Protein AF-A0A9E0JVX2-F1 (afdb_monomer_lite)

pLDDT: mean 90.37, std 6.13, range [65.62, 98.0]

Secondary structure (DSSP, 8-state):
-HHHHHHHHHHTT--HHHHHHHHHHHHHHHHHHHHHHHHH-SS-TT-BTTB--HHHHHHHHHHHHHHHHHHHHHTTSGGGHHHHHHHHHHHHTHHHHHHHHHHHHHHHHHHH-GGGGGSHHHHHHHHHHHHHHHHHHHHHHHT-HHHHHHHHHHT-

Foldseek 3Di:
DVVVVLVVCVVVVHDLVVSLVVLQVQLVVLLVQLCVCCVPDPDNQCPDPVDHHSSVVSNVSSVVSVVVSVVSVVVVPPVCVVVVVVVVVCVVCVVVLVVLLCVCVVVVCVVVPVVVVVDVVVVVVCVVVSVVSSVVVSVVQVVPPVSVVVVVVVVD

Radius of gyration: 19.61 Å; chains: 1; bounding box: 51×36×51 Å

Sequence (156 aa):
IVGALIGRAFLRGNALGAVVKKMLVAALLLGASGGLIVFLSKTNQFGDFYRMYPGATFLCIAIDLLWIGMFMLFAKFGVFQKTLDYLTFWSKNITLIYLVQWVLIGFGMVILGYRQLDNSWIVLALIPVFFALSYFATKKLLRSPRFMSVFAWFTR

Structure (mmCIF, N/CA/C/O backbone):
data_AF-A0A9E0JVX2-F1
#
_entry.id   AF-A0A9E0JVX2-F1
#
loop_
_atom_site.group_PDB
_atom_site.id
_atom_site.type_symbol
_atom_site.label_atom_id
_atom_site.label_alt_id
_atom_site.label_comp_id
_atom_site.label_asym_id
_atom_site.label_entity_id
_atom_site.label_seq_id
_atom_site.pdbx_PDB_ins_code
_atom_site.Cartn_x
_atom_site.Cartn_y
_atom_site.Cartn_z
_atom_site.occupancy
_atom_site.B_iso_or_equiv
_atom_site.auth_seq_id
_atom_site.auth_comp_id
_atom_site.auth_asym_id
_atom_site.auth_atom_id
_atom_site.pdbx_PDB_model_num
ATOM 1 N N . ILE A 1 1 ? 0.784 -11.413 8.028 1.00 76.38 1 ILE A N 1
ATOM 2 C CA . ILE A 1 1 ? 0.849 -11.644 9.500 1.00 76.38 1 ILE A CA 1
ATOM 3 C C . ILE A 1 1 ? 0.579 -10.359 10.289 1.00 76.38 1 ILE A C 1
ATOM 5 O O . ILE A 1 1 ? -0.370 -10.342 11.063 1.00 76.38 1 ILE A O 1
ATOM 9 N N . VAL A 1 2 ? 1.335 -9.276 10.065 1.00 84.50 2 VAL A N 1
ATOM 10 C CA . VAL A 1 2 ? 1.193 -7.994 10.795 1.00 84.50 2 VAL A CA 1
ATOM 11 C C . VAL A 1 2 ? -0.242 -7.445 10.784 1.00 84.50 2 VAL A C 1
ATOM 13 O O . VAL A 1 2 ? -0.797 -7.168 11.843 1.00 84.50 2 VAL A O 1
ATOM 16 N N . GLY A 1 3 ? -0.899 -7.398 9.619 1.00 83.88 3 GLY A N 1
ATOM 17 C CA . GLY A 1 3 ? -2.298 -6.955 9.521 1.00 83.88 3 GLY A CA 1
ATOM 18 C C . GLY A 1 3 ? -3.280 -7.788 10.358 1.00 83.88 3 GLY A C 1
ATOM 19 O O . GLY A 1 3 ? -4.187 -7.239 10.978 1.00 83.88 3 GLY A O 1
ATOM 20 N N . ALA A 1 4 ? -3.064 -9.103 10.470 1.00 86.44 4 ALA A N 1
ATOM 21 C CA . ALA A 1 4 ? -3.895 -9.969 11.308 1.00 86.44 4 ALA A CA 1
ATOM 22 C C . ALA A 1 4 ? -3.682 -9.699 12.808 1.00 86.44 4 ALA A C 1
ATOM 24 O O . ALA A 1 4 ? -4.635 -9.760 13.583 1.00 86.44 4 ALA A O 1
ATOM 25 N N . LEU A 1 5 ? -2.456 -9.364 13.226 1.00 89.50 5 LEU A N 1
ATOM 26 C CA . LEU A 1 5 ? -2.162 -8.973 14.610 1.00 89.50 5 LEU A CA 1
ATOM 27 C C . LEU A 1 5 ? -2.857 -7.659 14.977 1.00 89.50 5 LEU A C 1
ATOM 29 O O . LEU A 1 5 ? -3.474 -7.568 16.038 1.00 89.50 5 LEU A O 1
ATOM 33 N N . ILE A 1 6 ? -2.810 -6.676 14.075 1.00 90.62 6 ILE A N 1
ATOM 34 C CA . ILE A 1 6 ? -3.522 -5.402 14.214 1.00 90.62 6 ILE A CA 1
ATOM 35 C C . ILE A 1 6 ? -5.034 -5.648 14.320 1.00 90.62 6 ILE A C 1
ATOM 37 O O . ILE A 1 6 ? -5.665 -5.184 15.267 1.00 90.62 6 ILE A O 1
ATOM 41 N N . GLY A 1 7 ? -5.612 -6.437 13.408 1.00 88.44 7 GLY A N 1
ATOM 42 C CA . GLY A 1 7 ? -7.041 -6.772 13.436 1.00 88.44 7 GLY A CA 1
ATOM 43 C C . GLY A 1 7 ? -7.461 -7.463 14.737 1.00 88.44 7 GLY A C 1
ATOM 44 O O . GLY A 1 7 ? -8.443 -7.071 15.367 1.00 88.44 7 GLY A O 1
ATOM 45 N N . ARG A 1 8 ? -6.668 -8.432 15.214 1.00 91.50 8 ARG A N 1
ATOM 46 C CA . ARG A 1 8 ? -6.895 -9.089 16.513 1.00 91.50 8 ARG A CA 1
ATOM 47 C C . ARG A 1 8 ? -6.818 -8.115 17.688 1.00 91.50 8 ARG A C 1
ATOM 49 O O . ARG A 1 8 ? -7.543 -8.302 18.661 1.00 91.50 8 ARG A O 1
ATOM 56 N N . ALA A 1 9 ? -5.963 -7.095 17.628 1.00 90.88 9 ALA A N 1
ATOM 57 C CA . ALA A 1 9 ? -5.877 -6.090 18.683 1.00 90.88 9 ALA A CA 1
ATOM 58 C C . ALA A 1 9 ? -7.189 -5.301 18.819 1.00 90.88 9 ALA A C 1
ATOM 60 O O . ALA A 1 9 ? -7.625 -5.073 19.946 1.00 90.88 9 ALA A O 1
ATOM 61 N N . PHE A 1 10 ? -7.834 -4.953 17.703 1.00 91.25 10 PHE A N 1
ATOM 62 C CA . PHE A 1 10 ? -9.143 -4.294 17.709 1.00 91.25 10 PHE A CA 1
ATOM 63 C C . PHE A 1 10 ? -10.277 -5.230 18.138 1.00 91.25 10 PHE A C 1
ATOM 65 O O . PHE A 1 10 ? -11.109 -4.827 18.944 1.00 91.25 10 PHE A O 1
ATOM 72 N N . LEU A 1 11 ? -10.275 -6.494 17.694 1.00 92.00 11 LEU A N 1
ATOM 73 C CA . LEU A 1 11 ? -11.264 -7.492 18.140 1.00 92.00 11 LEU A CA 1
ATOM 74 C C . LEU A 1 11 ? -11.226 -7.738 19.657 1.00 92.00 11 LEU A C 1
ATOM 76 O O . LEU A 1 11 ? -12.233 -8.101 20.249 1.00 92.00 11 LEU A O 1
ATOM 80 N N . ARG A 1 12 ? -10.071 -7.518 20.294 1.00 92.56 12 ARG A N 1
ATOM 81 C CA . ARG A 1 12 ? -9.895 -7.596 21.753 1.00 92.56 12 ARG A CA 1
ATOM 82 C C . ARG A 1 12 ? -10.302 -6.317 22.499 1.00 92.56 12 ARG A C 1
ATOM 84 O O . ARG A 1 12 ? -10.052 -6.223 23.694 1.00 92.56 12 ARG A O 1
ATOM 91 N N . GLY A 1 13 ? -10.872 -5.326 21.813 1.00 90.75 13 GLY A N 1
ATOM 92 C CA . GLY A 1 13 ? -11.338 -4.079 22.425 1.00 90.75 13 GLY A CA 1
ATOM 93 C C . GLY A 1 13 ? -10.238 -3.058 22.730 1.00 90.75 13 GLY A C 1
ATOM 94 O O . GLY A 1 13 ? -10.481 -2.110 23.473 1.00 90.75 13 GLY A O 1
ATOM 95 N N . ASN A 1 14 ? -9.026 -3.206 22.176 1.00 91.25 14 ASN A N 1
ATOM 96 C CA . ASN A 1 14 ? -7.987 -2.195 22.383 1.00 91.25 14 ASN A CA 1
ATOM 97 C C . ASN A 1 14 ? -8.388 -0.864 21.734 1.00 91.25 14 ASN A C 1
ATOM 99 O O . ASN A 1 14 ? -8.723 -0.813 20.549 1.00 91.25 14 ASN A O 1
ATOM 103 N N . ALA A 1 15 ? -8.255 0.227 22.490 1.00 91.94 15 ALA A N 1
ATOM 104 C CA . ALA A 1 15 ? -8.472 1.570 21.972 1.00 91.94 15 ALA A CA 1
ATOM 105 C C . ALA A 1 15 ? -7.497 1.898 20.828 1.00 91.94 15 ALA A C 1
ATOM 107 O O . ALA A 1 15 ? -6.312 1.552 20.876 1.00 91.94 15 ALA A O 1
ATOM 108 N N . LEU A 1 16 ? -7.978 2.651 19.836 1.00 90.94 16 LEU A N 1
ATOM 109 C CA . LEU A 1 16 ? -7.204 3.048 18.656 1.00 90.94 16 LEU A CA 1
ATOM 110 C C . LEU A 1 16 ? -5.848 3.677 19.011 1.00 90.94 16 LEU A C 1
ATOM 112 O O . LEU A 1 16 ? -4.826 3.302 18.442 1.00 90.94 16 LEU A O 1
ATOM 116 N N . GLY A 1 17 ? -5.818 4.584 19.993 1.00 92.81 17 GLY A N 1
ATOM 117 C CA . GLY A 1 17 ? -4.574 5.221 20.439 1.00 92.81 17 GLY A CA 1
ATOM 118 C C . GLY A 1 17 ? -3.543 4.220 20.973 1.00 92.81 17 GLY A C 1
ATOM 119 O O . GLY A 1 17 ? -2.355 4.350 20.688 1.00 92.81 17 GLY A O 1
ATOM 120 N N . ALA A 1 18 ? -3.987 3.179 21.683 1.00 93.75 18 ALA A N 1
ATOM 121 C CA . ALA A 1 18 ? -3.103 2.137 22.198 1.00 93.75 18 ALA A CA 1
ATOM 122 C C . ALA A 1 18 ? -2.536 1.258 21.072 1.00 93.75 18 ALA A C 1
ATOM 124 O O . ALA A 1 18 ? -1.360 0.893 21.114 1.00 93.75 18 ALA A O 1
ATOM 125 N N . VAL A 1 19 ? -3.346 0.941 20.055 1.00 94.56 19 VAL A N 1
ATOM 126 C CA . VAL A 1 19 ? -2.899 0.175 18.881 1.00 94.56 19 VAL A CA 1
ATOM 127 C C . VAL A 1 19 ? -1.876 0.975 18.074 1.00 94.56 19 VAL A C 1
ATOM 129 O O . VAL A 1 19 ? -0.781 0.472 17.834 1.00 94.56 19 VAL A O 1
ATOM 132 N N . VAL A 1 20 ? -2.172 2.238 17.748 1.00 94.94 20 VAL A N 1
ATOM 133 C CA . VAL A 1 20 ? -1.246 3.107 16.998 1.00 94.94 20 VAL A CA 1
ATOM 134 C C . VAL A 1 20 ? 0.059 3.323 17.768 1.00 94.94 20 VAL A C 1
ATOM 136 O O . VAL A 1 20 ? 1.130 3.235 17.175 1.00 94.94 20 VAL A O 1
ATOM 139 N N . LYS A 1 21 ? 0.010 3.516 19.095 1.00 95.31 21 LYS A N 1
ATOM 140 C CA . LYS A 1 21 ? 1.224 3.627 19.921 1.00 95.31 21 LYS A CA 1
ATOM 141 C C . LYS A 1 21 ? 2.090 2.368 19.832 1.00 95.31 21 LYS A C 1
ATOM 143 O O . LYS A 1 21 ? 3.299 2.476 19.654 1.00 95.31 21 LYS A O 1
ATOM 148 N N . LYS A 1 22 ? 1.489 1.175 19.924 1.00 94.75 22 LYS A N 1
ATOM 149 C CA . LYS A 1 22 ? 2.216 -0.099 19.776 1.00 94.75 22 LYS A CA 1
ATOM 150 C C . LYS A 1 22 ? 2.823 -0.246 18.381 1.00 94.75 22 LYS A C 1
ATOM 152 O O . LYS A 1 22 ? 3.966 -0.677 18.273 1.00 94.75 22 LYS A O 1
ATOM 157 N N . MET A 1 23 ? 2.085 0.135 17.338 1.00 96.00 23 MET A N 1
ATOM 158 C CA . MET A 1 23 ? 2.583 0.121 15.961 1.00 96.00 23 MET A CA 1
ATOM 159 C C . MET A 1 23 ? 3.767 1.071 15.778 1.00 96.00 23 MET A C 1
ATOM 161 O O . MET A 1 23 ? 4.760 0.666 15.188 1.00 96.00 23 MET A O 1
ATOM 165 N N . LEU A 1 24 ? 3.699 2.286 16.331 1.00 96.69 24 LEU A N 1
ATOM 166 C CA . LEU A 1 24 ? 4.794 3.255 16.276 1.00 96.69 24 LEU A CA 1
ATOM 167 C C . LEU A 1 24 ? 6.045 2.730 16.987 1.00 96.69 24 LEU A C 1
ATOM 169 O O . LEU A 1 24 ? 7.131 2.773 16.422 1.00 96.69 24 LEU A O 1
ATOM 173 N N . VAL A 1 25 ? 5.898 2.189 18.200 1.00 97.19 25 VAL A N 1
ATOM 174 C CA . VAL A 1 25 ? 7.027 1.598 18.938 1.00 97.19 25 VAL A CA 1
ATOM 175 C C . VAL A 1 25 ? 7.639 0.437 18.153 1.00 97.19 25 VAL A C 1
ATOM 177 O O . VAL A 1 25 ? 8.854 0.389 17.986 1.00 97.19 25 VAL A O 1
ATOM 180 N N . ALA A 1 26 ? 6.814 -0.469 17.623 1.00 96.62 26 ALA A N 1
ATOM 181 C CA . ALA A 1 26 ? 7.292 -1.578 16.803 1.00 96.62 26 ALA A CA 1
ATOM 182 C C . ALA A 1 26 ? 7.997 -1.089 15.528 1.00 96.62 26 ALA A C 1
ATOM 184 O O . ALA A 1 26 ? 9.056 -1.609 15.191 1.00 96.62 26 ALA A O 1
ATOM 185 N N . ALA A 1 27 ? 7.462 -0.066 14.857 1.00 97.44 27 ALA A N 1
ATOM 186 C CA . ALA A 1 27 ? 8.079 0.522 13.676 1.00 97.44 27 ALA A CA 1
ATOM 187 C C . ALA A 1 27 ? 9.435 1.163 13.984 1.00 97.44 27 ALA A C 1
ATOM 189 O O . ALA A 1 27 ? 10.370 0.981 13.217 1.00 97.44 27 ALA A O 1
ATOM 190 N N . LEU A 1 28 ? 9.575 1.865 15.111 1.00 97.94 28 LEU A N 1
ATOM 191 C CA . LEU A 1 28 ? 10.854 2.452 15.517 1.00 97.94 28 LEU A CA 1
ATOM 192 C C . LEU A 1 28 ? 11.891 1.373 15.847 1.00 97.94 28 LEU A C 1
ATOM 194 O O . LEU A 1 28 ? 13.029 1.467 15.397 1.00 97.94 28 LEU A O 1
ATOM 198 N N . LEU A 1 29 ? 11.500 0.327 16.581 1.00 97.81 29 LEU A N 1
ATOM 199 C CA . LEU A 1 29 ? 12.401 -0.776 16.925 1.00 97.81 29 LEU A CA 1
ATOM 200 C C . LEU A 1 29 ? 12.837 -1.569 15.685 1.00 97.81 29 LEU A C 1
ATOM 202 O O . LEU A 1 29 ? 14.025 -1.840 15.508 1.00 97.81 29 LEU A O 1
ATOM 206 N N . LEU A 1 30 ? 11.893 -1.916 14.808 1.00 97.56 30 LEU A N 1
ATOM 207 C CA . LEU A 1 30 ? 12.180 -2.616 13.553 1.00 97.56 30 LEU A CA 1
ATOM 208 C C . LEU A 1 30 ? 12.946 -1.724 12.575 1.00 97.56 30 LEU A C 1
ATOM 210 O O . LEU A 1 30 ? 13.872 -2.187 11.926 1.00 97.56 30 LEU A O 1
ATOM 214 N N . GLY A 1 31 ? 12.617 -0.438 12.510 1.00 98.00 31 GLY A N 1
ATOM 215 C CA . GLY A 1 31 ? 13.304 0.529 11.663 1.00 98.00 31 GLY A CA 1
ATOM 216 C C . GLY A 1 31 ? 14.756 0.730 12.088 1.00 98.00 31 GLY A C 1
ATOM 217 O O . GLY A 1 31 ? 15.653 0.650 11.255 1.00 98.00 31 GLY A O 1
ATOM 218 N N . ALA A 1 32 ? 15.002 0.916 13.388 1.00 98.00 32 ALA A N 1
ATOM 219 C CA . ALA A 1 32 ? 16.350 1.058 13.931 1.00 98.00 32 ALA A CA 1
ATOM 220 C C . ALA A 1 32 ? 17.173 -0.226 13.756 1.00 98.00 32 ALA A C 1
ATOM 222 O O . ALA A 1 32 ? 18.299 -0.170 13.267 1.00 98.00 32 ALA A O 1
ATOM 223 N N . SER A 1 33 ? 16.611 -1.388 14.105 1.00 97.81 33 SER A N 1
ATOM 224 C CA . SER A 1 33 ? 17.308 -2.673 13.941 1.00 97.81 33 SER A CA 1
ATOM 225 C C . SER A 1 33 ? 17.541 -3.025 12.470 1.00 97.81 33 SER A C 1
ATOM 227 O O . SER A 1 33 ? 18.649 -3.408 12.107 1.00 97.81 33 SER A O 1
ATOM 229 N N . GLY A 1 34 ? 16.543 -2.835 11.607 1.00 97.06 34 GLY A N 1
ATOM 230 C CA . GLY A 1 34 ? 16.656 -3.032 10.165 1.00 97.06 34 GLY A CA 1
ATOM 231 C C . GLY A 1 34 ? 17.697 -2.108 9.543 1.00 97.06 34 GLY A C 1
ATOM 232 O O . GLY A 1 34 ? 18.583 -2.575 8.834 1.00 97.06 34 GLY A O 1
ATOM 233 N N . GLY A 1 35 ? 17.654 -0.817 9.879 1.00 97.12 35 GLY A N 1
ATOM 234 C CA . GLY A 1 35 ? 18.628 0.175 9.425 1.00 97.12 35 GLY A CA 1
ATOM 235 C C . GLY A 1 35 ? 20.050 -0.150 9.876 1.00 97.12 35 GLY A C 1
ATOM 236 O O . GLY A 1 35 ? 20.973 -0.087 9.068 1.00 97.12 35 GLY A O 1
ATOM 237 N N . LEU A 1 36 ? 20.225 -0.584 11.127 1.00 97.50 36 LEU A N 1
ATOM 238 C CA . LEU A 1 36 ? 21.523 -1.013 11.644 1.00 97.50 36 LEU A CA 1
ATOM 239 C C . LEU A 1 36 ? 22.054 -2.247 10.900 1.00 97.50 36 LEU A C 1
ATOM 241 O O . LEU A 1 36 ? 23.221 -2.271 10.518 1.00 97.50 36 LEU A O 1
ATOM 245 N N . ILE A 1 37 ? 21.206 -3.249 10.643 1.00 96.94 37 ILE A N 1
ATOM 246 C CA . ILE A 1 37 ? 21.588 -4.440 9.867 1.00 96.94 37 ILE A CA 1
ATOM 247 C C . ILE A 1 37 ? 21.997 -4.045 8.446 1.00 96.94 37 ILE A C 1
ATOM 249 O O . ILE A 1 37 ? 23.014 -4.525 7.956 1.00 96.94 37 ILE A O 1
ATOM 253 N N . VAL A 1 38 ? 21.239 -3.163 7.787 1.00 96.19 38 VAL A N 1
ATOM 254 C CA . VAL A 1 38 ? 21.587 -2.663 6.447 1.00 96.19 38 VAL A CA 1
ATOM 255 C C . VAL A 1 38 ? 22.924 -1.932 6.460 1.00 96.19 38 VAL A C 1
ATOM 257 O O . VAL A 1 38 ? 23.745 -2.176 5.583 1.00 96.19 38 VAL A O 1
ATOM 260 N N . PHE A 1 39 ? 23.159 -1.080 7.456 1.00 96.06 39 PHE A N 1
ATOM 261 C CA . PHE A 1 39 ? 24.380 -0.286 7.553 1.00 96.06 39 PHE A CA 1
ATOM 262 C C . PHE A 1 39 ? 25.628 -1.134 7.834 1.00 96.06 39 PHE A C 1
ATOM 264 O O . PHE A 1 39 ? 26.698 -0.859 7.298 1.00 96.06 39 PHE A O 1
ATOM 271 N N . LEU A 1 40 ? 25.503 -2.167 8.672 1.00 96.38 40 LEU A N 1
ATOM 272 C CA . LEU A 1 40 ? 26.623 -3.030 9.057 1.00 96.38 40 LEU A CA 1
ATOM 273 C C . LEU A 1 40 ? 26.862 -4.192 8.086 1.00 96.38 40 LEU A C 1
ATOM 275 O O . LEU A 1 40 ? 27.934 -4.803 8.107 1.00 96.38 40 LEU A O 1
ATOM 279 N N . SER A 1 41 ? 25.873 -4.545 7.266 1.00 93.06 41 SER A N 1
ATOM 280 C CA . SER A 1 41 ? 25.986 -5.693 6.375 1.00 93.06 41 SER A CA 1
ATOM 281 C C . SER A 1 41 ? 26.832 -5.381 5.145 1.00 93.06 41 SER A C 1
ATOM 283 O O . SER A 1 41 ? 26.665 -4.364 4.480 1.00 93.06 41 SER A O 1
ATOM 285 N N . LYS A 1 42 ? 27.709 -6.324 4.785 1.00 90.50 42 LYS A N 1
ATOM 286 C CA . LYS A 1 42 ? 28.462 -6.295 3.521 1.00 90.50 42 LYS A CA 1
ATOM 287 C C . LYS A 1 42 ? 27.640 -6.802 2.332 1.00 90.50 42 LYS A C 1
ATOM 289 O O . LYS A 1 42 ? 28.081 -6.679 1.194 1.00 90.50 42 LYS A O 1
ATOM 294 N N . THR A 1 43 ? 26.480 -7.411 2.584 1.00 88.31 43 THR A N 1
ATOM 295 C CA . THR A 1 43 ? 25.587 -7.926 1.542 1.00 88.31 43 THR A CA 1
ATOM 296 C C . THR A 1 43 ? 24.408 -6.991 1.343 1.00 88.31 43 THR A C 1
ATOM 298 O O . THR A 1 43 ? 23.826 -6.491 2.310 1.00 88.31 43 THR A O 1
ATOM 301 N N . ASN A 1 44 ? 24.017 -6.791 0.082 1.00 90.25 44 ASN A N 1
ATOM 302 C CA . ASN A 1 44 ? 22.843 -5.994 -0.246 1.00 90.25 44 ASN A CA 1
ATOM 303 C C . ASN A 1 44 ? 21.588 -6.617 0.386 1.00 90.25 44 ASN A C 1
ATOM 305 O O . ASN A 1 44 ? 21.081 -7.634 -0.083 1.00 90.25 44 ASN A O 1
ATOM 309 N N . GLN A 1 45 ? 21.086 -5.988 1.449 1.00 92.31 45 GLN A N 1
ATOM 310 C CA . GLN A 1 45 ? 19.958 -6.507 2.218 1.00 92.31 45 GLN A CA 1
ATOM 311 C C . GLN A 1 45 ? 18.630 -6.445 1.458 1.00 92.31 45 GLN A C 1
ATOM 313 O O . GLN A 1 45 ? 17.726 -7.219 1.767 1.00 92.31 45 GLN A O 1
ATOM 318 N N . PHE A 1 46 ? 18.500 -5.554 0.473 1.00 89.62 46 PHE A N 1
ATOM 319 C CA . PHE A 1 46 ? 17.274 -5.440 -0.317 1.00 89.62 46 PHE A CA 1
ATOM 320 C C . PHE A 1 46 ? 17.093 -6.601 -1.296 1.00 89.62 46 PHE A C 1
ATOM 322 O O . PHE A 1 46 ? 15.957 -6.889 -1.656 1.00 89.62 46 PHE A O 1
ATOM 329 N N . GLY A 1 47 ? 18.180 -7.298 -1.651 1.00 85.88 47 GLY A N 1
ATOM 330 C CA . GLY A 1 47 ? 18.139 -8.482 -2.505 1.00 85.88 47 GLY A CA 1
ATOM 331 C C . GLY A 1 47 ? 17.371 -8.251 -3.809 1.00 85.88 47 GLY A C 1
ATOM 332 O O . GLY A 1 47 ? 17.582 -7.240 -4.482 1.00 85.88 47 GLY A O 1
ATOM 333 N N . ASP A 1 48 ? 16.496 -9.196 -4.151 1.00 81.62 48 ASP A N 1
ATOM 334 C CA . ASP A 1 48 ? 15.530 -9.094 -5.251 1.00 81.62 48 ASP A CA 1
ATOM 335 C C . ASP A 1 48 ? 14.083 -9.081 -4.715 1.00 81.62 48 ASP A C 1
ATOM 337 O O . ASP A 1 48 ? 13.844 -9.239 -3.517 1.00 81.62 48 ASP A O 1
ATOM 341 N N . PHE A 1 49 ? 13.097 -8.904 -5.602 1.00 65.62 49 PHE A N 1
ATOM 342 C CA . PHE A 1 49 ? 11.681 -8.790 -5.224 1.00 65.62 49 PHE A CA 1
ATOM 343 C C . PHE A 1 49 ? 11.148 -9.984 -4.406 1.00 65.62 49 PHE A C 1
ATOM 345 O O . PHE A 1 49 ? 10.222 -9.820 -3.614 1.00 65.62 49 PHE A O 1
ATOM 352 N N . TYR A 1 50 ? 11.721 -11.179 -4.577 1.00 72.25 50 TYR A N 1
ATOM 353 C CA . TYR A 1 50 ? 11.273 -12.402 -3.905 1.00 72.25 50 TYR A CA 1
ATOM 354 C C . TYR A 1 50 ? 12.141 -12.778 -2.702 1.00 72.25 50 TYR A C 1
ATOM 356 O O . TYR A 1 50 ? 11.747 -13.629 -1.900 1.00 72.25 50 TYR A O 1
ATOM 364 N N . ARG A 1 51 ? 13.328 -12.183 -2.576 1.00 82.38 51 ARG A N 1
ATOM 365 C CA . ARG A 1 51 ? 14.346 -12.553 -1.592 1.00 82.38 51 ARG A CA 1
ATOM 366 C C . ARG A 1 51 ? 14.908 -11.306 -0.939 1.00 82.38 51 ARG A C 1
ATOM 368 O O . ARG A 1 51 ? 16.016 -10.867 -1.236 1.00 82.38 51 ARG A O 1
ATOM 375 N N . MET A 1 52 ? 14.137 -10.770 -0.004 1.00 89.12 52 MET A N 1
ATOM 376 C CA . MET A 1 52 ? 14.577 -9.677 0.847 1.00 89.12 52 MET A CA 1
ATOM 377 C C . MET A 1 52 ? 15.214 -10.241 2.126 1.00 89.12 52 MET A C 1
ATOM 379 O O . MET A 1 52 ? 14.654 -11.127 2.774 1.00 89.12 52 MET A O 1
ATOM 383 N N . TYR A 1 53 ? 16.399 -9.752 2.492 1.00 93.38 53 TYR A N 1
ATOM 384 C CA . TYR A 1 53 ? 17.100 -10.186 3.704 1.00 93.38 53 TYR A CA 1
ATOM 385 C C . TYR A 1 53 ? 16.515 -9.504 4.955 1.00 93.38 53 TYR A C 1
ATOM 387 O O . TYR A 1 53 ? 15.739 -8.547 4.832 1.00 93.38 53 TYR A O 1
ATOM 395 N N . PRO A 1 54 ? 16.862 -9.961 6.177 1.00 93.25 54 PRO A N 1
ATOM 396 C CA . PRO A 1 54 ? 16.243 -9.464 7.406 1.00 93.25 54 PRO A CA 1
ATOM 397 C C . PRO A 1 54 ? 16.308 -7.943 7.583 1.00 93.25 54 PRO A C 1
ATOM 399 O O . PRO A 1 54 ? 15.313 -7.351 7.992 1.00 93.25 54 PRO A O 1
ATOM 402 N N . GLY A 1 55 ? 17.426 -7.298 7.219 1.00 95.06 55 GLY A N 1
ATOM 403 C CA . GLY A 1 55 ? 17.576 -5.847 7.365 1.00 95.06 55 GLY A CA 1
ATOM 404 C C . GLY A 1 55 ? 16.530 -5.059 6.575 1.00 95.06 55 GLY A C 1
ATOM 405 O O . GLY A 1 55 ? 15.795 -4.249 7.140 1.00 95.06 55 GLY A O 1
ATOM 406 N N . ALA A 1 56 ? 16.401 -5.348 5.278 1.00 94.50 56 ALA A N 1
ATOM 407 C CA . ALA A 1 56 ? 15.407 -4.696 4.431 1.00 94.50 56 ALA A CA 1
ATOM 408 C C . ALA A 1 56 ? 13.976 -5.137 4.776 1.00 94.50 56 ALA A C 1
ATOM 410 O O . ALA A 1 56 ? 13.075 -4.304 4.800 1.00 94.50 56 ALA A O 1
ATOM 411 N N . THR A 1 57 ? 13.772 -6.402 5.160 1.00 93.44 57 THR A N 1
ATOM 412 C CA . THR A 1 57 ? 12.462 -6.895 5.620 1.00 93.44 57 THR A CA 1
ATOM 413 C C . THR A 1 57 ? 11.963 -6.103 6.832 1.00 93.44 57 THR A C 1
ATOM 415 O O . THR A 1 57 ? 10.800 -5.704 6.879 1.00 93.44 57 THR A O 1
ATOM 418 N N . PHE A 1 58 ? 12.832 -5.833 7.810 1.00 95.81 58 PHE A N 1
ATOM 419 C CA . PHE A 1 58 ? 12.476 -5.048 8.994 1.00 95.81 58 PHE A CA 1
ATOM 420 C C . PHE A 1 58 ? 12.149 -3.596 8.646 1.00 95.81 58 PHE A C 1
ATOM 422 O O . PHE A 1 58 ? 11.172 -3.058 9.167 1.00 95.81 58 PHE A O 1
ATOM 429 N N . LEU A 1 59 ? 12.907 -2.986 7.730 1.00 95.56 59 LEU A N 1
ATOM 430 C CA . LEU A 1 59 ? 12.612 -1.644 7.228 1.00 95.56 59 LEU A CA 1
ATOM 431 C C . LEU A 1 59 ? 11.259 -1.585 6.508 1.00 95.56 59 LEU A C 1
ATOM 433 O O . LEU A 1 59 ? 10.477 -0.673 6.773 1.00 95.56 59 LEU A O 1
ATOM 437 N N . CYS A 1 60 ? 10.938 -2.567 5.662 1.00 93.75 60 CYS A N 1
ATOM 438 C CA . CYS A 1 60 ? 9.638 -2.644 4.994 1.00 93.75 60 CYS A CA 1
ATOM 439 C C . CYS A 1 60 ? 8.491 -2.772 5.999 1.00 93.75 60 CYS A C 1
ATOM 441 O O . CYS A 1 60 ? 7.537 -2.001 5.934 1.00 93.75 60 CYS A O 1
ATOM 443 N N . ILE A 1 61 ? 8.609 -3.665 6.988 1.00 94.56 61 ILE A N 1
ATOM 444 C CA . ILE A 1 61 ? 7.584 -3.805 8.033 1.00 94.56 61 ILE A CA 1
ATOM 445 C C . ILE A 1 61 ? 7.443 -2.507 8.842 1.00 94.56 61 ILE A C 1
ATOM 447 O O . ILE A 1 61 ? 6.327 -2.122 9.195 1.00 94.56 61 ILE A O 1
ATOM 451 N N . ALA A 1 62 ? 8.547 -1.819 9.144 1.00 96.62 62 ALA A N 1
ATOM 452 C CA . ALA A 1 62 ? 8.504 -0.534 9.834 1.00 96.62 62 ALA A CA 1
ATOM 453 C C . ALA A 1 62 ? 7.733 0.516 9.022 1.00 96.62 62 ALA A C 1
ATOM 455 O O . ALA A 1 62 ? 6.846 1.176 9.568 1.00 96.62 62 ALA A O 1
ATOM 456 N N . ILE A 1 63 ? 8.013 0.625 7.720 1.00 95.69 63 ILE A N 1
ATOM 457 C CA . ILE A 1 63 ? 7.291 1.522 6.810 1.00 95.69 63 ILE A CA 1
ATOM 458 C C . ILE A 1 63 ? 5.806 1.149 6.750 1.00 95.69 63 ILE A C 1
ATOM 460 O O . ILE A 1 63 ? 4.967 2.033 6.909 1.00 95.69 63 ILE A O 1
ATOM 464 N N . ASP A 1 64 ? 5.466 -0.134 6.615 1.00 93.62 64 ASP A N 1
ATOM 465 C CA . ASP A 1 64 ? 4.075 -0.602 6.581 1.00 93.62 64 ASP A CA 1
ATOM 466 C C . ASP A 1 64 ? 3.313 -0.222 7.858 1.00 93.62 64 ASP A C 1
ATOM 468 O O . ASP A 1 64 ? 2.176 0.250 7.805 1.00 93.62 64 ASP A O 1
ATOM 472 N N . LEU A 1 65 ? 3.935 -0.395 9.027 1.00 95.56 65 LEU A N 1
ATOM 473 C CA . LEU A 1 65 ? 3.338 -0.029 10.311 1.00 95.56 65 LEU A CA 1
ATOM 474 C C . LEU A 1 65 ? 3.094 1.480 10.421 1.00 95.56 65 LEU A C 1
ATOM 476 O O . LEU A 1 65 ? 2.020 1.886 10.875 1.00 95.56 65 LEU A O 1
ATOM 480 N N . LEU A 1 66 ? 4.053 2.306 9.995 1.00 95.56 66 LEU A N 1
ATOM 481 C CA . LEU A 1 66 ? 3.890 3.763 9.964 1.00 95.56 66 LEU A CA 1
ATOM 482 C C . LEU A 1 66 ? 2.795 4.175 8.980 1.00 95.56 66 LEU A C 1
ATOM 484 O O . LEU A 1 66 ? 1.932 4.981 9.326 1.00 95.56 66 LEU A O 1
ATOM 488 N N . TRP A 1 67 ? 2.789 3.577 7.790 1.00 92.94 67 TRP A N 1
ATOM 489 C CA . TRP A 1 67 ? 1.813 3.829 6.736 1.00 92.94 67 TRP A CA 1
ATOM 490 C C . TRP A 1 67 ? 0.391 3.514 7.205 1.00 92.94 67 TRP A C 1
ATOM 492 O O . TRP A 1 67 ? -0.493 4.371 7.159 1.00 92.94 67 TRP A O 1
ATOM 502 N N . ILE A 1 68 ? 0.171 2.314 7.747 1.00 91.19 68 ILE A N 1
ATOM 503 C CA . ILE A 1 68 ? -1.136 1.905 8.275 1.00 91.19 68 ILE A CA 1
ATOM 504 C C . ILE A 1 68 ? -1.539 2.803 9.454 1.00 91.19 68 ILE A C 1
ATOM 506 O O . ILE A 1 68 ? -2.682 3.260 9.512 1.00 91.19 68 ILE A O 1
ATOM 510 N N . GLY A 1 69 ? -0.615 3.085 10.379 1.00 93.00 69 GLY A N 1
ATOM 511 C CA . GLY A 1 69 ? -0.875 3.946 11.534 1.00 93.00 69 GLY A CA 1
ATOM 512 C C . GLY A 1 69 ? -1.294 5.361 11.126 1.00 93.00 69 GLY A C 1
ATOM 513 O O . GLY A 1 69 ? -2.257 5.899 11.673 1.00 93.00 69 GLY A O 1
ATOM 514 N N . MET A 1 70 ? -0.635 5.931 10.115 1.00 92.50 70 MET A N 1
ATOM 515 C CA . MET A 1 70 ? -0.979 7.227 9.530 1.00 92.50 70 MET A CA 1
ATOM 516 C C . MET A 1 70 ? -2.410 7.230 8.977 1.00 92.50 70 MET A C 1
ATOM 518 O O . MET A 1 70 ? -3.198 8.103 9.342 1.00 92.50 70 MET A O 1
ATOM 522 N N . PHE A 1 71 ? -2.799 6.231 8.177 1.00 90.12 71 PHE A N 1
ATOM 523 C CA . PHE A 1 71 ? -4.165 6.162 7.637 1.00 90.12 71 PHE A CA 1
ATOM 524 C C . PHE A 1 71 ? -5.234 5.943 8.708 1.00 90.12 71 PHE A C 1
ATOM 526 O O . PHE A 1 71 ? -6.327 6.499 8.607 1.00 90.12 71 PHE A O 1
ATOM 533 N N . MET A 1 72 ? -4.921 5.198 9.768 1.00 90.12 72 MET A N 1
ATOM 534 C CA . MET A 1 72 ? -5.819 5.060 10.915 1.00 90.12 72 MET A CA 1
ATOM 535 C C . MET A 1 72 ? -6.043 6.381 11.658 1.00 90.12 72 MET A C 1
ATOM 537 O O . MET A 1 72 ? -7.136 6.622 12.171 1.00 90.12 72 MET A O 1
ATOM 541 N N . LEU A 1 73 ? -5.025 7.242 11.729 1.00 91.00 73 LEU A N 1
ATOM 542 C 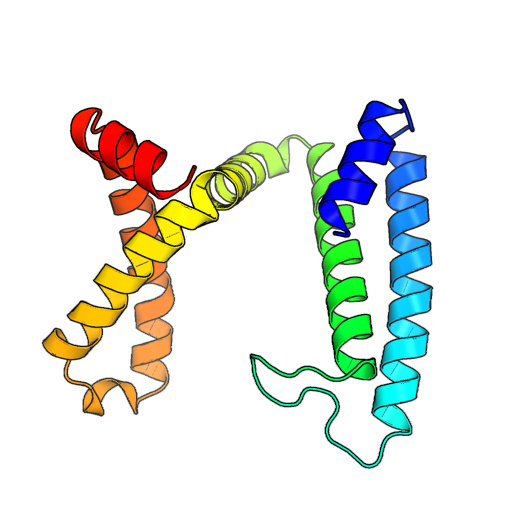CA . LEU A 1 73 ? -5.172 8.584 12.288 1.00 91.00 73 LEU A CA 1
ATOM 543 C C . LEU A 1 73 ? -5.959 9.493 11.339 1.00 91.00 73 LEU A C 1
ATOM 545 O O . LEU A 1 73 ? -6.858 10.196 11.795 1.00 91.00 73 LEU A O 1
ATOM 549 N N . PHE A 1 74 ? -5.683 9.435 10.033 1.00 90.69 74 PHE A N 1
ATOM 550 C CA . PHE A 1 74 ? -6.414 10.200 9.018 1.00 90.69 74 PHE A CA 1
ATOM 551 C C . PHE A 1 74 ? -7.898 9.848 8.957 1.00 90.69 74 PHE A C 1
ATOM 553 O O . PHE A 1 74 ? -8.711 10.740 8.737 1.00 90.69 74 PHE A O 1
ATOM 560 N N . ALA A 1 75 ? -8.267 8.600 9.248 1.00 87.31 75 ALA A N 1
ATOM 561 C CA . ALA A 1 75 ? -9.663 8.171 9.336 1.00 87.31 75 ALA A CA 1
ATOM 562 C C . ALA A 1 75 ? -10.487 8.923 10.394 1.00 87.31 75 ALA A C 1
ATOM 564 O O . ALA A 1 75 ? -11.712 8.914 10.327 1.00 87.31 75 ALA A O 1
ATOM 565 N N . LYS A 1 76 ? -9.847 9.608 11.351 1.00 87.50 76 LYS A N 1
ATOM 566 C CA . LYS A 1 76 ? -10.548 10.479 12.309 1.00 87.50 76 LYS A CA 1
ATOM 567 C C . LYS A 1 76 ? -11.000 11.805 11.702 1.00 87.50 76 LYS A C 1
ATOM 569 O O . LYS A 1 76 ? -11.848 12.475 12.283 1.00 87.50 76 LYS A O 1
ATOM 574 N N . PHE A 1 77 ? -10.421 12.207 10.574 1.00 88.75 77 PHE A N 1
ATOM 575 C CA . PHE A 1 77 ? -10.700 13.485 9.938 1.00 88.75 77 PHE A CA 1
ATOM 576 C C . PHE A 1 77 ? -11.554 13.257 8.693 1.00 88.75 77 PHE A C 1
ATOM 578 O O . PHE A 1 77 ? -11.089 12.709 7.693 1.00 88.75 77 PHE A O 1
ATOM 585 N N . GLY A 1 78 ? -12.799 13.741 8.726 1.00 86.88 78 GLY A N 1
ATOM 586 C CA . GLY A 1 78 ? -13.754 13.563 7.626 1.00 86.88 78 GLY A CA 1
ATOM 587 C C . GLY A 1 78 ? -13.270 14.103 6.273 1.00 86.88 78 GLY A C 1
ATOM 588 O O . GLY A 1 78 ? -13.697 13.608 5.234 1.00 86.88 78 GLY A O 1
ATOM 589 N N . VAL A 1 79 ? -12.320 15.048 6.264 1.00 90.88 79 VAL A N 1
ATOM 590 C CA . VAL A 1 79 ? -11.702 15.585 5.037 1.00 90.88 79 VAL A CA 1
ATOM 591 C C . VAL A 1 79 ? -11.038 14.502 4.177 1.00 90.88 79 VAL A C 1
ATOM 593 O O . VAL A 1 79 ? -11.018 14.615 2.953 1.00 90.88 79 VAL A O 1
ATOM 596 N N . PHE A 1 80 ? -10.545 13.419 4.786 1.00 90.19 80 PHE A N 1
ATOM 597 C CA . PHE A 1 80 ? -9.888 12.329 4.064 1.00 90.19 80 PHE A CA 1
ATOM 598 C C . PHE A 1 80 ? -10.833 11.189 3.682 1.00 90.19 80 PHE A C 1
ATOM 600 O O . PHE A 1 80 ? -10.387 10.253 3.016 1.00 90.19 80 PHE A O 1
ATOM 607 N N . GLN A 1 81 ? -12.120 11.254 4.045 1.00 89.44 81 GLN A N 1
ATOM 608 C CA . GLN A 1 81 ? -13.048 10.132 3.880 1.00 89.44 81 GLN A CA 1
ATOM 609 C C . GLN A 1 81 ? -13.103 9.638 2.432 1.00 89.44 81 GLN A C 1
ATOM 611 O O . GLN A 1 81 ? -12.929 8.453 2.180 1.00 89.44 81 GLN A O 1
ATOM 616 N N . LYS A 1 82 ? -13.225 10.550 1.460 1.00 89.38 82 LYS A N 1
ATOM 617 C CA . LYS A 1 82 ? -13.281 10.180 0.038 1.00 89.38 82 LYS A CA 1
ATOM 618 C C . LYS A 1 82 ? -12.002 9.475 -0.433 1.00 89.38 82 LYS A C 1
ATOM 620 O O . LYS A 1 82 ? -12.071 8.487 -1.159 1.00 89.38 82 LYS A O 1
ATOM 625 N N . THR A 1 83 ? -10.832 9.959 -0.016 1.00 88.75 83 THR A N 1
ATOM 626 C CA . THR A 1 83 ? -9.540 9.330 -0.340 1.00 88.75 83 THR A CA 1
ATOM 627 C C . THR A 1 83 ? -9.431 7.944 0.295 1.00 88.75 83 THR A C 1
ATOM 629 O O . THR A 1 83 ? -9.025 6.988 -0.367 1.00 88.75 83 THR A O 1
ATOM 632 N N . LEU A 1 84 ? -9.846 7.816 1.555 1.00 88.69 84 LEU A N 1
ATOM 633 C CA . LEU A 1 84 ? -9.889 6.548 2.279 1.00 88.69 84 LEU A CA 1
ATOM 634 C C . LEU A 1 84 ? -10.865 5.555 1.646 1.00 88.69 84 LEU A C 1
ATOM 636 O O . LEU A 1 84 ? -10.541 4.372 1.572 1.00 88.69 84 LEU A O 1
ATOM 640 N N . ASP A 1 85 ? -12.010 6.010 1.140 1.00 90.25 85 ASP A N 1
ATOM 641 C CA . ASP A 1 85 ? -12.980 5.163 0.444 1.00 90.25 85 ASP A CA 1
ATOM 642 C C . ASP A 1 85 ? -12.374 4.575 -0.837 1.00 90.25 85 ASP A C 1
ATOM 644 O O . ASP A 1 85 ? -12.516 3.375 -1.096 1.00 90.25 85 ASP A O 1
ATOM 648 N N . TYR A 1 86 ? -11.630 5.379 -1.609 1.00 89.81 86 TYR A N 1
ATOM 649 C CA . TYR A 1 86 ? -10.888 4.869 -2.763 1.00 89.81 86 TYR A CA 1
ATOM 650 C C . TYR A 1 86 ? -9.835 3.847 -2.338 1.00 89.81 86 TYR A C 1
ATOM 652 O O . TYR A 1 86 ? -9.834 2.732 -2.857 1.00 89.81 86 TYR A O 1
ATOM 660 N N . LEU A 1 87 ? -8.973 4.172 -1.372 1.00 88.06 87 LEU A N 1
ATOM 661 C CA . LEU A 1 87 ? -7.934 3.248 -0.900 1.00 88.06 87 LEU A CA 1
ATOM 662 C C . LEU A 1 87 ? -8.529 1.945 -0.349 1.00 88.06 87 LEU A C 1
ATOM 664 O O . LEU A 1 87 ? -8.017 0.859 -0.618 1.00 88.06 87 LEU A O 1
ATOM 668 N N . THR A 1 88 ? -9.656 2.039 0.352 1.00 90.06 88 THR A N 1
ATOM 669 C CA . THR A 1 88 ? -10.394 0.889 0.879 1.00 90.06 88 THR A CA 1
ATOM 670 C C . THR A 1 88 ? -10.971 0.040 -0.247 1.00 90.06 88 THR A C 1
ATOM 672 O O . THR A 1 88 ? -10.921 -1.186 -0.164 1.00 90.06 88 THR A O 1
ATOM 675 N N . PHE A 1 89 ? -11.484 0.650 -1.320 1.00 92.81 89 PHE A N 1
ATOM 676 C CA . PHE A 1 89 ? -11.919 -0.087 -2.505 1.00 92.81 89 PHE A CA 1
ATOM 677 C C . PHE A 1 89 ? -10.766 -0.889 -3.120 1.00 92.81 89 PHE A C 1
ATOM 679 O O . PHE A 1 89 ? -10.937 -2.081 -3.383 1.00 92.81 89 PHE A O 1
ATOM 686 N N . TRP A 1 90 ? -9.600 -0.265 -3.312 1.00 91.06 90 TRP A N 1
ATOM 687 C CA . TRP A 1 90 ? -8.421 -0.946 -3.856 1.00 91.06 90 TRP A CA 1
ATOM 688 C C . TRP A 1 90 ? -7.961 -2.086 -2.944 1.00 91.06 90 TRP A C 1
ATOM 690 O O . TRP A 1 90 ? -7.747 -3.201 -3.409 1.00 91.06 90 TRP A O 1
ATOM 700 N N . SER A 1 91 ? -7.893 -1.833 -1.636 1.00 89.12 91 SER A N 1
ATOM 701 C CA . SER A 1 91 ? -7.471 -2.821 -0.640 1.00 89.12 91 SER A CA 1
ATOM 702 C C . SER A 1 91 ? -8.414 -4.031 -0.571 1.00 89.12 91 SER A C 1
ATOM 704 O O . SER A 1 91 ? -7.954 -5.171 -0.590 1.00 89.12 91 SER A O 1
ATOM 706 N N . LYS A 1 92 ? -9.737 -3.810 -0.563 1.00 91.06 92 LYS A N 1
ATOM 707 C CA . LYS A 1 92 ? -10.743 -4.887 -0.497 1.00 91.06 92 LYS A CA 1
ATOM 708 C C . LYS A 1 92 ? -10.765 -5.779 -1.737 1.00 91.06 92 LYS A C 1
ATOM 710 O O . LYS A 1 92 ? -11.122 -6.946 -1.631 1.00 91.06 92 LYS A O 1
ATOM 715 N N . ASN A 1 93 ? -10.414 -5.235 -2.901 1.00 93.94 93 ASN A N 1
ATOM 716 C CA . ASN A 1 93 ? -10.500 -5.936 -4.184 1.00 93.94 93 ASN A CA 1
ATOM 717 C C . ASN A 1 93 ? -9.119 -6.253 -4.769 1.00 93.94 93 ASN A C 1
ATOM 719 O O . ASN A 1 93 ? -9.007 -6.498 -5.969 1.00 93.94 93 ASN A O 1
ATOM 723 N N . ILE A 1 94 ? -8.074 -6.246 -3.937 1.00 91.56 94 ILE A N 1
ATOM 724 C CA . ILE A 1 94 ? -6.681 -6.304 -4.379 1.00 91.56 94 ILE A CA 1
ATOM 725 C C . ILE A 1 94 ? -6.394 -7.514 -5.277 1.00 91.56 94 ILE A C 1
ATOM 727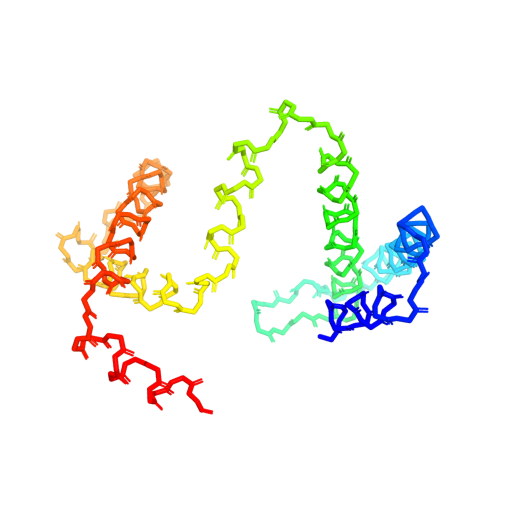 O O . ILE A 1 94 ? -5.792 -7.356 -6.332 1.00 91.56 94 ILE A O 1
ATOM 731 N N . THR A 1 95 ? -6.912 -8.697 -4.939 1.00 91.81 95 THR A N 1
ATOM 732 C CA . THR A 1 95 ? -6.731 -9.917 -5.742 1.00 91.81 95 THR A CA 1
ATOM 733 C C . THR A 1 95 ? -7.330 -9.785 -7.142 1.00 91.81 95 THR A C 1
ATOM 735 O O . THR A 1 95 ? -6.690 -10.144 -8.128 1.00 91.81 95 THR A O 1
ATOM 738 N N . LEU A 1 96 ? -8.546 -9.238 -7.249 1.00 93.56 96 LEU A N 1
ATOM 739 C CA . LEU A 1 96 ? -9.196 -9.030 -8.545 1.00 93.56 96 LEU A CA 1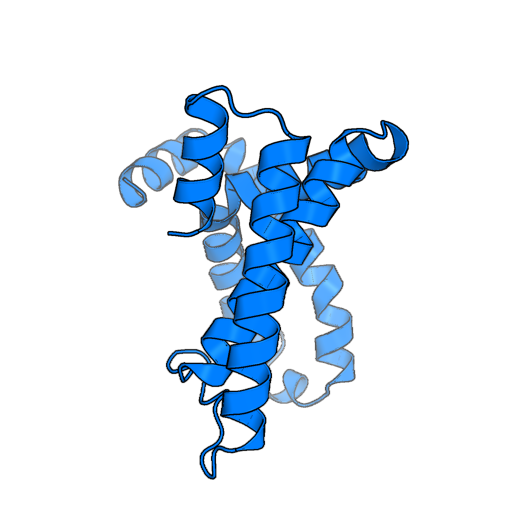
ATOM 740 C C . LEU A 1 96 ? -8.460 -7.967 -9.362 1.00 93.56 96 LEU A C 1
ATOM 742 O O . LEU A 1 96 ? -8.271 -8.130 -10.563 1.00 93.56 96 LEU A O 1
ATOM 746 N N . ILE A 1 97 ? -8.016 -6.899 -8.704 1.00 94.31 97 ILE A N 1
ATOM 747 C CA . ILE A 1 97 ? -7.241 -5.830 -9.332 1.00 94.31 97 ILE A CA 1
ATOM 748 C C . ILE A 1 97 ? -5.929 -6.374 -9.892 1.00 94.31 97 ILE A C 1
ATOM 750 O O . ILE A 1 97 ? -5.597 -6.060 -11.030 1.00 94.31 97 ILE A O 1
ATOM 754 N N . TYR A 1 98 ? -5.216 -7.218 -9.142 1.00 91.50 98 TYR A N 1
ATOM 755 C CA . TYR A 1 98 ? -3.998 -7.866 -9.628 1.00 91.50 98 TYR A CA 1
ATOM 756 C C . TYR A 1 98 ? -4.268 -8.741 -10.852 1.00 91.50 98 TYR A C 1
ATOM 758 O O . TYR A 1 98 ? -3.515 -8.672 -11.819 1.00 91.50 98 TYR A O 1
ATOM 766 N N . LEU A 1 99 ? -5.360 -9.511 -10.856 1.00 93.12 99 LEU A N 1
ATOM 767 C CA . LEU A 1 99 ? -5.749 -10.307 -12.022 1.00 93.12 99 LEU A CA 1
ATOM 768 C C . LEU A 1 99 ? -6.042 -9.416 -13.242 1.00 93.12 99 LEU A C 1
ATOM 770 O O . LEU A 1 99 ? -5.564 -9.684 -14.343 1.00 93.12 99 LEU A O 1
ATOM 774 N N . VAL A 1 100 ? -6.780 -8.324 -13.043 1.00 94.25 100 VAL A N 1
ATOM 775 C CA . VAL A 1 100 ? -7.058 -7.331 -14.089 1.00 94.25 100 VAL A CA 1
ATOM 776 C C . VAL A 1 100 ? -5.764 -6.708 -14.613 1.00 94.25 100 VAL A C 1
ATOM 778 O O . VAL A 1 100 ? -5.581 -6.630 -15.824 1.00 94.25 100 VAL A O 1
ATOM 781 N N . GLN A 1 101 ? -4.857 -6.296 -13.728 1.00 93.19 101 GLN A N 1
ATOM 782 C CA . GLN A 1 101 ? -3.558 -5.735 -14.098 1.00 93.19 101 GLN A CA 1
ATOM 783 C C . GLN A 1 101 ? -2.713 -6.736 -14.874 1.00 93.19 101 GLN A C 1
ATOM 785 O O . GLN A 1 101 ? -2.092 -6.357 -15.859 1.00 93.19 101 GLN A O 1
ATOM 790 N N . TRP A 1 102 ? -2.722 -8.009 -14.481 1.00 91.38 102 TRP A N 1
ATOM 791 C CA . TRP A 1 102 ? -1.977 -9.050 -15.179 1.00 91.38 102 TRP A CA 1
ATOM 792 C C . TRP A 1 102 ? -2.448 -9.205 -16.630 1.00 91.38 102 TRP A C 1
ATOM 794 O O . TRP A 1 102 ? -1.627 -9.252 -17.543 1.00 91.38 102 TRP A O 1
ATOM 804 N N . VAL A 1 103 ? -3.766 -9.166 -16.860 1.00 92.31 103 VAL A N 1
ATOM 805 C CA . VAL A 1 103 ? -4.343 -9.160 -18.214 1.00 92.31 103 VAL A CA 1
ATOM 806 C C . VAL A 1 103 ? -4.010 -7.857 -18.949 1.00 92.31 103 VAL A C 1
ATOM 808 O O . VAL A 1 103 ? -3.510 -7.893 -20.070 1.00 92.31 103 VAL A O 1
ATOM 811 N N . LEU A 1 104 ? -4.253 -6.697 -18.334 1.00 91.44 104 LEU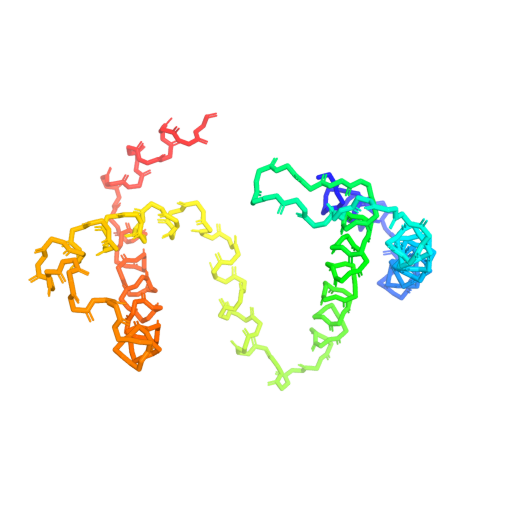 A N 1
ATOM 812 C CA . LEU A 1 104 ? -4.057 -5.396 -18.981 1.00 91.44 104 LEU A CA 1
ATOM 813 C C . LEU A 1 104 ? -2.597 -5.141 -19.358 1.00 91.44 104 LEU A C 1
ATOM 815 O O . LEU A 1 104 ? -2.328 -4.706 -20.472 1.00 91.44 104 LEU A O 1
ATOM 819 N N . ILE A 1 105 ? -1.663 -5.404 -18.447 1.00 88.75 105 ILE A N 1
ATOM 820 C CA . ILE A 1 105 ? -0.231 -5.196 -18.670 1.00 88.75 105 ILE A CA 1
ATOM 821 C C . ILE A 1 105 ? 0.302 -6.286 -19.600 1.00 88.75 105 ILE A C 1
ATOM 823 O O . ILE A 1 105 ? 0.992 -5.965 -20.561 1.00 88.75 105 ILE A O 1
ATOM 827 N N . GLY A 1 106 ? -0.063 -7.554 -19.376 1.00 86.44 106 GLY A N 1
ATOM 828 C CA . GLY A 1 106 ? 0.378 -8.678 -20.206 1.00 86.44 106 GLY A CA 1
ATOM 829 C C . GLY A 1 106 ? 0.036 -8.484 -21.683 1.00 86.44 106 GLY A C 1
ATOM 830 O O . GLY A 1 106 ? 0.926 -8.498 -22.533 1.00 86.44 106 GLY A O 1
ATOM 831 N N . PHE A 1 107 ? -1.235 -8.217 -21.993 1.00 86.81 107 PHE A N 1
ATOM 832 C CA . PHE A 1 107 ? -1.655 -7.929 -23.368 1.00 86.81 107 PHE A CA 1
ATOM 833 C C . PHE A 1 107 ? -1.234 -6.529 -23.830 1.00 86.81 107 PHE A C 1
ATOM 835 O O . PHE A 1 107 ? -0.910 -6.342 -25.003 1.00 86.81 107 PHE A O 1
ATOM 842 N N . GLY A 1 108 ? -1.180 -5.550 -22.924 1.00 84.94 108 GLY A N 1
ATOM 843 C CA . GLY A 1 108 ? -0.730 -4.191 -23.225 1.00 84.94 108 GLY A CA 1
ATOM 844 C C . GLY A 1 108 ? 0.702 -4.147 -23.756 1.00 84.94 108 GLY A C 1
ATOM 845 O O . GLY A 1 108 ? 0.962 -3.438 -24.724 1.00 84.94 108 GLY A O 1
ATOM 846 N N . MET A 1 109 ? 1.611 -4.955 -23.200 1.00 83.50 109 MET A N 1
ATOM 847 C CA . MET A 1 109 ? 2.994 -5.070 -23.687 1.00 83.50 109 MET A CA 1
ATOM 848 C C . MET A 1 109 ? 3.077 -5.620 -25.118 1.00 83.50 109 MET A C 1
ATOM 850 O O . MET A 1 109 ? 3.931 -5.187 -25.891 1.00 83.50 109 MET A O 1
ATOM 854 N N . VAL A 1 110 ? 2.188 -6.550 -25.488 1.00 84.25 110 VAL A N 1
ATOM 855 C CA . VAL A 1 110 ? 2.125 -7.100 -26.853 1.00 84.25 110 VAL A CA 1
ATOM 856 C C . VAL A 1 110 ? 1.648 -6.034 -27.839 1.00 84.25 110 VAL A C 1
ATOM 858 O O . VAL A 1 110 ? 2.239 -5.881 -28.904 1.00 84.25 110 VAL A O 1
ATOM 861 N N . ILE A 1 111 ? 0.614 -5.273 -27.471 1.00 82.81 111 ILE A N 1
ATOM 862 C CA . ILE A 1 111 ? 0.006 -4.249 -28.335 1.00 82.81 111 ILE A CA 1
ATOM 863 C C . ILE A 1 111 ? 0.929 -3.039 -28.515 1.00 82.81 111 ILE A C 1
ATOM 865 O O . ILE A 1 111 ? 1.092 -2.551 -29.629 1.00 82.81 111 ILE A O 1
ATOM 869 N N . LEU A 1 112 ? 1.529 -2.548 -27.428 1.00 82.62 112 LEU A N 1
ATOM 870 C CA . LEU A 1 112 ? 2.416 -1.380 -27.456 1.00 82.62 112 LEU A CA 1
ATOM 871 C C . LEU A 1 112 ? 3.796 -1.705 -28.043 1.00 82.62 112 LEU A C 1
ATOM 873 O O . LEU A 1 112 ? 4.531 -0.805 -28.433 1.00 82.62 112 LEU A O 1
ATOM 877 N N . GLY A 1 113 ? 4.145 -2.989 -28.131 1.00 79.31 113 GLY A N 1
ATOM 878 C CA . GLY A 1 113 ? 5.458 -3.440 -28.558 1.00 79.31 113 GLY A CA 1
ATOM 879 C C . GLY A 1 113 ? 6.493 -3.254 -27.450 1.00 79.31 113 GLY A C 1
ATOM 880 O O . GLY A 1 113 ? 6.842 -2.140 -27.069 1.00 79.31 113 GLY A O 1
ATOM 881 N N . TYR A 1 114 ? 7.042 -4.370 -26.974 1.00 73.19 114 TYR A N 1
ATOM 882 C CA . TYR A 1 114 ? 7.963 -4.431 -25.833 1.00 73.19 114 TYR A CA 1
ATOM 883 C C . TYR A 1 114 ? 9.100 -3.389 -25.870 1.00 73.19 114 TYR A C 1
ATOM 885 O O . TYR A 1 114 ? 9.390 -2.762 -24.861 1.00 73.19 114 TYR A O 1
ATOM 893 N N . ARG A 1 115 ? 9.692 -3.134 -27.046 1.00 65.69 115 ARG A N 1
ATOM 894 C CA . ARG A 1 115 ? 10.817 -2.191 -27.218 1.00 65.69 115 ARG A CA 1
ATOM 895 C C . ARG A 1 115 ? 10.460 -0.716 -27.003 1.00 65.69 115 ARG A C 1
ATOM 897 O O . ARG A 1 115 ? 11.347 0.095 -26.776 1.00 65.69 115 ARG A O 1
ATOM 904 N N . GLN A 1 116 ? 9.182 -0.336 -27.067 1.00 70.94 116 GLN A N 1
ATOM 905 C CA . GLN A 1 116 ? 8.771 1.044 -26.771 1.00 70.94 116 GLN A CA 1
ATOM 906 C C . GLN A 1 116 ? 8.799 1.341 -25.262 1.00 70.94 116 GLN A C 1
ATOM 908 O O . GLN A 1 116 ? 8.823 2.504 -24.861 1.00 70.94 116 GLN A O 1
ATOM 913 N N . LEU A 1 117 ? 8.837 0.301 -24.423 1.00 69.50 117 LEU A N 1
ATOM 914 C CA . LEU A 1 117 ? 8.891 0.415 -22.964 1.00 69.50 117 LEU A CA 1
ATOM 915 C C . LEU A 1 117 ? 10.306 0.692 -22.433 1.00 69.50 117 LEU A C 1
ATOM 917 O O . LEU A 1 117 ? 10.448 0.988 -21.251 1.00 69.50 117 LEU A O 1
ATOM 921 N N . ASP A 1 118 ? 11.330 0.676 -23.295 1.00 80.50 118 ASP A N 1
ATOM 922 C CA . ASP A 1 118 ? 12.695 1.087 -22.933 1.00 80.50 118 ASP A CA 1
ATOM 923 C C . ASP A 1 118 ? 12.776 2.601 -22.642 1.00 80.50 118 ASP A C 1
ATOM 925 O O . ASP A 1 118 ? 13.703 3.077 -21.987 1.00 80.50 118 ASP A O 1
ATOM 929 N N . ASN A 1 119 ? 11.785 3.381 -23.094 1.00 86.25 119 ASN A N 1
ATOM 930 C CA . ASN A 1 119 ? 11.672 4.795 -22.764 1.00 86.25 119 ASN A CA 1
ATOM 931 C C . ASN A 1 119 ? 10.922 4.995 -21.436 1.00 86.25 119 ASN A C 1
ATOM 933 O O . ASN A 1 119 ? 9.692 4.897 -21.370 1.00 86.25 119 ASN A O 1
ATOM 937 N N . SER A 1 120 ? 11.658 5.385 -20.393 1.00 86.94 120 SER A N 1
ATOM 938 C CA . SER A 1 120 ? 11.120 5.646 -19.052 1.00 86.94 120 SER A CA 1
ATOM 939 C C . SER A 1 120 ? 9.962 6.651 -19.026 1.00 86.94 120 SER A C 1
ATOM 941 O O . SER A 1 120 ? 9.066 6.521 -18.195 1.00 86.94 120 SER A O 1
ATOM 943 N N . TRP A 1 121 ? 9.926 7.631 -19.935 1.00 88.88 121 TRP A N 1
ATOM 944 C CA . TRP A 1 121 ? 8.828 8.603 -20.001 1.00 88.88 121 TRP A CA 1
ATOM 945 C C . TRP A 1 121 ? 7.520 7.978 -20.478 1.00 88.88 121 TRP A C 1
ATOM 947 O O . TRP A 1 121 ? 6.456 8.320 -19.961 1.00 88.88 121 TRP A O 1
ATOM 957 N N . ILE A 1 122 ? 7.595 7.033 -21.418 1.00 86.88 122 ILE A N 1
ATOM 958 C CA . ILE A 1 122 ? 6.427 6.273 -21.878 1.00 86.88 122 ILE A CA 1
ATOM 959 C C . ILE A 1 122 ? 5.891 5.435 -20.718 1.00 86.88 122 ILE A C 1
ATOM 961 O O . ILE A 1 122 ? 4.695 5.471 -20.432 1.00 86.88 122 ILE A O 1
ATOM 965 N N . VAL A 1 123 ? 6.775 4.753 -19.986 1.00 87.12 123 VAL A N 1
ATOM 966 C CA . VAL A 1 123 ? 6.391 3.967 -18.804 1.00 87.12 123 VAL A CA 1
ATOM 967 C C . VAL A 1 123 ? 5.713 4.847 -17.752 1.00 87.12 123 VAL A C 1
ATOM 969 O O . VAL A 1 123 ? 4.627 4.505 -17.285 1.00 87.12 123 VAL A O 1
ATOM 972 N N . LEU A 1 124 ? 6.293 6.005 -17.422 1.00 90.19 124 LEU A N 1
ATOM 973 C CA . LEU A 1 124 ? 5.713 6.945 -16.458 1.00 90.19 124 LEU A CA 1
ATOM 974 C C . LEU A 1 124 ? 4.327 7.446 -16.887 1.00 90.19 124 LEU A C 1
ATOM 976 O O . LEU A 1 124 ? 3.419 7.508 -16.058 1.00 90.19 124 LEU A O 1
ATOM 980 N N . ALA A 1 125 ? 4.139 7.755 -18.172 1.00 89.56 125 ALA A N 1
ATOM 981 C CA . ALA A 1 125 ? 2.847 8.184 -18.707 1.00 89.56 125 ALA A CA 1
ATOM 982 C C . ALA A 1 125 ? 1.784 7.071 -18.662 1.00 89.56 125 ALA A C 1
ATOM 984 O O . ALA A 1 125 ? 0.596 7.350 -18.485 1.00 89.56 125 ALA A O 1
ATOM 985 N N . LEU A 1 126 ? 2.195 5.805 -18.777 1.00 90.12 126 LEU A N 1
ATOM 986 C CA . LEU A 1 126 ? 1.294 4.654 -18.734 1.00 90.12 126 LEU A CA 1
ATOM 987 C C . LEU A 1 126 ? 0.802 4.317 -17.320 1.00 90.12 126 LEU A C 1
ATOM 989 O O . LEU A 1 126 ? -0.279 3.743 -17.188 1.00 90.12 126 LEU A O 1
ATOM 993 N N . ILE A 1 127 ? 1.528 4.696 -16.262 1.00 90.44 127 ILE A N 1
ATOM 994 C CA . ILE A 1 127 ? 1.125 4.444 -14.865 1.00 90.44 127 ILE A CA 1
ATOM 995 C C . ILE A 1 127 ? -0.306 4.938 -14.579 1.00 90.44 127 ILE A C 1
ATOM 997 O O . ILE A 1 127 ? -1.149 4.108 -14.221 1.00 90.44 127 ILE A O 1
ATOM 1001 N N . PRO A 1 128 ? -0.651 6.232 -14.748 1.00 92.19 128 PRO A N 1
ATOM 1002 C CA . PRO A 1 128 ? -2.005 6.706 -14.461 1.00 92.19 128 PRO A CA 1
ATOM 1003 C C . PRO A 1 128 ? -3.059 6.043 -15.357 1.00 92.19 128 PRO A C 1
ATOM 1005 O O . PRO A 1 128 ? -4.169 5.772 -14.894 1.00 92.19 128 PRO A O 1
ATOM 1008 N N . VAL A 1 129 ? -2.711 5.722 -16.608 1.00 91.81 129 VAL A N 1
ATOM 1009 C CA . VAL A 1 129 ? -3.606 5.041 -17.555 1.00 91.81 129 VAL A CA 1
ATOM 1010 C C . VAL A 1 129 ? -3.947 3.638 -17.059 1.00 91.81 129 VAL A C 1
ATOM 1012 O O . VAL A 1 129 ? -5.125 3.303 -16.930 1.00 91.81 129 VAL A O 1
ATOM 1015 N N . PHE A 1 130 ? -2.947 2.827 -16.708 1.00 91.75 130 PHE A N 1
ATOM 1016 C CA . PHE A 1 130 ? -3.176 1.480 -16.189 1.00 91.75 130 PHE A CA 1
ATOM 1017 C C . PHE A 1 130 ? -3.890 1.492 -14.840 1.00 91.75 130 PHE A C 1
ATOM 1019 O O . PHE A 1 130 ? -4.753 0.641 -14.616 1.00 91.75 130 PHE A O 1
ATOM 1026 N N . PHE A 1 131 ? -3.607 2.459 -13.964 1.00 91.06 131 PHE A N 1
ATOM 1027 C CA . PHE A 1 131 ? -4.356 2.627 -12.716 1.00 91.06 131 PHE A CA 1
ATOM 1028 C C . PHE A 1 131 ? -5.839 2.909 -12.984 1.00 91.06 131 PHE A C 1
ATOM 1030 O O . PHE A 1 131 ? -6.707 2.247 -12.406 1.00 91.06 131 PHE A O 1
ATOM 1037 N N . ALA A 1 132 ? -6.145 3.835 -13.894 1.00 93.44 132 ALA A N 1
ATOM 1038 C CA . ALA A 1 132 ? -7.521 4.154 -14.258 1.00 93.44 132 ALA A CA 1
ATOM 1039 C C . ALA A 1 132 ? -8.228 2.946 -14.893 1.00 93.44 132 ALA A C 1
ATOM 1041 O O . ALA A 1 132 ? -9.311 2.555 -14.447 1.00 93.44 132 ALA A O 1
ATOM 1042 N N . LEU A 1 133 ? -7.601 2.304 -15.882 1.00 94.50 133 LEU A N 1
ATOM 1043 C CA . LEU A 1 133 ? -8.154 1.124 -16.549 1.00 94.50 133 LEU A CA 1
ATOM 1044 C C . LEU A 1 133 ? -8.404 -0.016 -15.562 1.00 94.50 133 LEU A C 1
ATOM 1046 O O . LEU A 1 133 ? -9.487 -0.601 -15.573 1.00 94.50 133 LEU A O 1
ATOM 1050 N N . SER A 1 134 ? -7.456 -0.282 -14.662 1.00 95.00 134 SER A N 1
ATOM 1051 C CA . SER A 1 134 ? -7.597 -1.322 -13.639 1.00 95.00 134 SER A CA 1
ATOM 1052 C C . SER A 1 134 ? -8.767 -1.030 -12.704 1.00 95.00 134 SER A C 1
ATOM 1054 O O . SER A 1 134 ? -9.570 -1.925 -12.430 1.00 95.00 134 SER A O 1
ATOM 1056 N N . TYR A 1 135 ? -8.921 0.223 -12.265 1.00 94.19 135 TYR A N 1
ATOM 1057 C CA . TYR A 1 135 ? -10.042 0.643 -11.424 1.00 94.19 135 TYR A CA 1
ATOM 1058 C C . TYR A 1 135 ? -11.391 0.417 -12.115 1.00 94.19 135 TYR A C 1
ATOM 1060 O O . TYR A 1 135 ? -12.286 -0.227 -11.556 1.00 94.19 135 TYR A O 1
ATOM 1068 N N . PHE A 1 136 ? -11.547 0.924 -13.341 1.00 95.50 136 PHE A N 1
ATOM 1069 C CA . PHE A 1 136 ? -12.813 0.839 -14.068 1.00 95.50 136 PHE A CA 1
ATOM 1070 C C . PHE A 1 136 ? -13.152 -0.593 -14.485 1.00 95.50 136 PHE A C 1
ATOM 1072 O O . PHE A 1 136 ? -14.301 -1.015 -14.323 1.00 95.50 136 PHE A O 1
ATOM 1079 N N . ALA A 1 137 ? -12.169 -1.359 -14.961 1.00 95.31 137 ALA A N 1
ATOM 1080 C CA . ALA A 1 137 ? -12.354 -2.760 -15.319 1.00 95.31 137 ALA A CA 1
ATOM 1081 C C . ALA A 1 137 ? -12.764 -3.591 -14.096 1.00 95.31 137 ALA A C 1
ATOM 1083 O O . ALA A 1 137 ? -13.766 -4.304 -14.155 1.00 95.31 137 ALA A O 1
ATOM 1084 N N . THR A 1 138 ? -12.085 -3.417 -12.959 1.00 95.31 138 THR A N 1
ATOM 1085 C CA . THR A 1 138 ? -12.450 -4.077 -11.694 1.00 95.31 138 THR A CA 1
ATOM 1086 C C . THR A 1 138 ? -13.879 -3.729 -11.288 1.00 95.31 138 THR A C 1
ATOM 1088 O O . THR A 1 138 ? -14.683 -4.618 -11.013 1.00 95.31 138 THR A O 1
ATOM 1091 N N . LYS A 1 139 ? -14.248 -2.442 -11.312 1.00 94.25 139 LYS A N 1
ATOM 1092 C CA . LYS A 1 139 ? -15.605 -1.995 -10.962 1.00 94.25 139 LYS A CA 1
ATOM 1093 C C . LYS A 1 139 ? -16.675 -2.596 -11.880 1.00 94.25 139 LYS A C 1
ATOM 1095 O O . LYS A 1 139 ? -17.779 -2.882 -11.421 1.00 94.25 139 LYS A O 1
ATOM 1100 N N . LYS A 1 140 ? -16.361 -2.794 -13.162 1.00 95.31 140 LYS A N 1
ATOM 1101 C CA . LYS A 1 140 ? -17.246 -3.456 -14.129 1.00 95.31 140 LYS A CA 1
ATOM 1102 C C . LYS A 1 140 ? -17.362 -4.958 -13.855 1.00 95.31 140 LYS A C 1
ATOM 1104 O O . LYS A 1 140 ? -18.477 -5.472 -13.852 1.00 95.31 140 LYS A O 1
ATOM 1109 N N . LEU A 1 141 ? -16.253 -5.645 -13.581 1.00 94.31 141 LEU A N 1
ATOM 1110 C CA . LEU A 1 141 ? -16.237 -7.083 -13.283 1.00 94.31 141 LEU A CA 1
ATOM 1111 C C . LEU A 1 141 ? -16.974 -7.417 -11.985 1.00 94.31 141 LEU A C 1
ATOM 1113 O O . LEU A 1 141 ? -17.751 -8.366 -11.965 1.00 94.31 141 LEU A O 1
ATOM 1117 N N . LEU A 1 142 ? -16.831 -6.587 -10.948 1.00 94.12 142 LEU A N 1
ATOM 1118 C CA . LEU A 1 142 ? -17.578 -6.730 -9.692 1.00 94.12 142 LEU A CA 1
ATOM 1119 C C . LEU A 1 142 ? -19.100 -6.676 -9.887 1.00 94.12 142 LEU A C 1
ATOM 1121 O O . LEU A 1 142 ? -19.843 -7.254 -9.100 1.00 94.12 142 LEU A O 1
ATOM 1125 N N . ARG A 1 143 ? -19.579 -5.999 -10.937 1.00 93.62 143 ARG A N 1
ATOM 1126 C CA . ARG A 1 143 ? -21.007 -5.930 -11.288 1.00 93.62 143 ARG A CA 1
ATOM 1127 C C . ARG A 1 143 ? -21.484 -7.118 -12.128 1.00 93.62 143 ARG A C 1
ATOM 1129 O O . ARG A 1 143 ? -22.667 -7.168 -12.444 1.00 93.62 143 ARG A O 1
ATOM 1136 N N . SER A 1 144 ? -20.601 -8.042 -12.512 1.00 95.12 144 SER A N 1
ATOM 1137 C CA . SE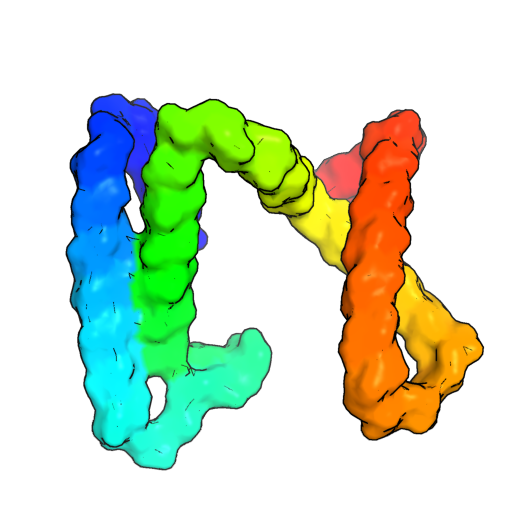R A 1 144 ? -20.924 -9.213 -13.334 1.00 95.12 144 SER A CA 1
ATOM 1138 C C . SER A 1 144 ? -21.105 -10.462 -12.458 1.00 95.12 144 SER A C 1
ATOM 1140 O O . SER A 1 144 ? -20.111 -11.044 -12.017 1.00 95.12 144 SER A O 1
ATOM 1142 N N . PRO A 1 145 ? -22.345 -10.940 -12.224 1.00 90.81 145 PRO A N 1
ATOM 1143 C CA . PRO A 1 145 ? -22.592 -12.049 -11.299 1.00 90.81 145 PRO A CA 1
ATOM 1144 C C . PRO A 1 145 ? -21.958 -13.366 -11.756 1.00 90.81 145 PRO A C 1
ATOM 1146 O O . PRO A 1 145 ? -21.407 -14.108 -10.947 1.00 90.81 145 PRO A O 1
ATOM 1149 N N . ARG A 1 146 ? -21.988 -13.638 -13.069 1.00 91.88 146 ARG A N 1
ATOM 1150 C CA . ARG A 1 146 ? -21.399 -14.853 -13.656 1.00 91.88 146 ARG A CA 1
ATOM 1151 C C . ARG A 1 146 ? -19.891 -14.903 -13.434 1.00 91.88 146 ARG A C 1
ATOM 1153 O O . ARG A 1 146 ? -19.374 -15.914 -12.975 1.00 91.88 146 ARG A O 1
ATOM 1160 N N . PHE A 1 147 ? -19.202 -13.797 -13.721 1.00 91.56 147 PHE A N 1
ATOM 1161 C CA . PHE A 1 147 ? -17.760 -13.711 -13.514 1.00 91.56 147 PHE A CA 1
ATOM 1162 C C . PHE A 1 147 ? -17.411 -13.839 -12.030 1.00 91.56 147 PHE A C 1
ATOM 1164 O O . PHE A 1 147 ? -16.538 -14.623 -11.677 1.00 91.56 147 PHE A O 1
ATOM 1171 N N . MET A 1 148 ? -18.132 -13.131 -11.155 1.00 92.00 148 MET A N 1
ATOM 1172 C CA . MET A 1 148 ? -17.864 -13.169 -9.716 1.00 92.00 148 MET A CA 1
ATOM 1173 C C . MET A 1 148 ? -18.114 -14.544 -9.095 1.00 92.00 148 MET A C 1
ATOM 1175 O O . MET A 1 148 ? -17.396 -14.916 -8.173 1.00 92.00 148 MET A O 1
ATOM 1179 N N . SER A 1 149 ? -19.071 -15.320 -9.609 1.00 89.88 149 SER A N 1
ATOM 1180 C CA . SER A 1 149 ? -19.282 -16.703 -9.170 1.00 89.88 149 SER A CA 1
ATOM 1181 C C . SER A 1 149 ? -18.072 -17.591 -9.476 1.00 89.88 149 SER A C 1
ATOM 1183 O O . SER A 1 149 ? -17.603 -18.300 -8.587 1.00 89.88 149 SER A O 1
ATOM 1185 N N . VAL A 1 150 ? -17.528 -17.505 -10.694 1.00 89.81 150 VAL A N 1
ATOM 1186 C CA . VAL A 1 150 ? -16.327 -18.257 -11.093 1.00 89.81 150 VAL A CA 1
ATOM 1187 C C . VAL A 1 150 ? -15.098 -17.768 -10.32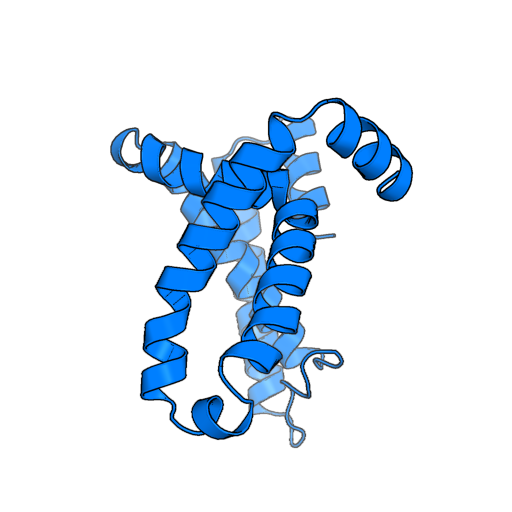8 1.00 89.81 150 VAL A C 1
ATOM 1189 O O . VAL A 1 150 ? -14.332 -18.569 -9.799 1.00 89.81 150 VAL A O 1
ATOM 1192 N N . PHE A 1 151 ? -14.928 -16.451 -10.220 1.00 89.94 151 PHE A N 1
ATOM 1193 C CA . PHE A 1 151 ? -13.799 -15.848 -9.521 1.00 89.94 151 PHE A CA 1
ATOM 1194 C C . PHE A 1 151 ? -13.786 -16.226 -8.035 1.00 89.94 151 PHE A C 1
ATOM 1196 O O . PHE A 1 151 ? -12.754 -16.645 -7.524 1.00 89.94 151 PHE A O 1
ATOM 1203 N N . ALA A 1 152 ? -14.935 -16.159 -7.356 1.00 87.81 152 ALA A N 1
ATOM 1204 C CA . ALA A 1 152 ? -15.040 -16.542 -5.952 1.00 87.81 152 ALA A CA 1
ATOM 1205 C C . ALA A 1 152 ? -14.786 -18.038 -5.723 1.00 87.81 152 ALA A C 1
ATOM 1207 O O . ALA A 1 152 ? -14.272 -18.396 -4.669 1.00 87.81 152 ALA A O 1
ATOM 1208 N N . TRP A 1 153 ? -15.139 -18.904 -6.678 1.00 88.81 153 TRP A N 1
ATOM 1209 C CA . TRP A 1 153 ? -14.764 -20.319 -6.633 1.00 88.81 153 TRP A CA 1
ATOM 1210 C C . TRP A 1 153 ? -13.246 -20.507 -6.754 1.00 88.81 153 TRP A C 1
ATOM 1212 O O . TRP A 1 153 ? -12.681 -21.289 -6.002 1.00 88.81 153 TRP A O 1
ATOM 1222 N N . PHE A 1 154 ? -12.585 -19.750 -7.635 1.00 82.44 154 PHE A N 1
ATOM 1223 C CA . PHE A 1 154 ? -11.135 -19.828 -7.843 1.00 82.44 154 PHE A CA 1
ATOM 1224 C C . PHE A 1 154 ? -10.309 -19.281 -6.666 1.00 82.44 154 PHE A C 1
ATOM 1226 O O . PHE A 1 154 ? -9.206 -19.755 -6.419 1.00 82.44 154 PHE A O 1
ATOM 1233 N N . THR A 1 155 ? -10.810 -18.268 -5.953 1.00 81.81 155 THR A N 1
ATOM 1234 C CA . THR A 1 155 ? -10.081 -17.616 -4.846 1.00 81.81 155 THR A CA 1
ATOM 1235 C C . THR A 1 155 ? -10.387 -18.182 -3.455 1.00 81.81 155 THR A C 1
ATOM 1237 O O . THR A 1 155 ? -9.907 -17.618 -2.470 1.00 81.81 155 THR A O 1
ATOM 1240 N N . ARG A 1 156 ? -11.245 -19.203 -3.356 1.00 70.06 156 ARG A N 1
ATOM 1241 C CA . ARG A 1 156 ? -11.527 -19.933 -2.108 1.00 70.06 156 ARG A CA 1
ATOM 1242 C C . ARG A 1 156 ? -10.470 -20.999 -1.870 1.00 70.06 156 ARG A C 1
ATOM 1244 O O . ARG A 1 156 ? -10.095 -21.146 -0.688 1.00 70.06 156 ARG A O 1
#